Protein AF-A0A537ZG56-F1 (afdb_monomer)

Mean predicted aligned error: 3.0 Å

Foldseek 3Di:
DDDDDPDPLVCLQPDQKDFAWEPPVTDGQDMDGNPDDPPRDSVVLVPPPSSVVSSVVSVVSHVD

Solvent-accessible surface area (backbone atoms only — not comparable to full-atom values): 4176 Å² total; per-residue (Å²): 140,88,85,88,76,92,49,66,69,59,46,62,49,73,36,58,60,46,75,44,60,46,68,88,83,71,45,79,74,49,74,45,78,45,91,67,75,82,84,59,44,67,86,66,43,75,76,35,67,70,48,51,52,52,49,51,54,54,48,53,66,66,75,105

Sequence (64 aa):
MLLVTHDVDEALVLADRVAVLSPRPAHVRTELVVDLPRPRRRRELVTEPAFAELKARAMEVLEA

Secondary structure (DSSP, 8-state):
-----S-HHHHHHH-SEEEEEPSSSP-EEEEEE--PPSS--HHHHTT-HHHHHHHHHHHHHHH-

Radius of gyration: 11.61 Å; Cα contacts (8 Å, |Δi|>4): 67; chains: 1; bounding box: 28×17×34 Å

Structure (mmCIF, N/CA/C/O backbone):
data_AF-A0A537ZG56-F1
#
_entry.id   AF-A0A537ZG56-F1
#
loop_
_atom_site.group_PDB
_atom_site.id
_atom_site.type_symbol
_atom_site.label_atom_id
_atom_site.label_alt_id
_atom_site.label_comp_id
_atom_site.label_asym_id
_atom_site.label_entity_id
_atom_site.label_seq_id
_atom_site.pdbx_PDB_ins_code
_atom_site.Cartn_x
_atom_site.Cartn_y
_atom_site.Cartn_z
_atom_site.occupancy
_atom_site.B_iso_or_equiv
_atom_site.auth_seq_id
_atom_site.auth_comp_id
_atom_site.auth_asym_id
_atom_site.auth_atom_id
_atom_site.pdbx_PDB_model_num
ATOM 1 N N . MET A 1 1 ? -14.466 -2.424 -8.767 1.00 85.00 1 MET A N 1
ATOM 2 C CA . MET A 1 1 ? -14.182 -0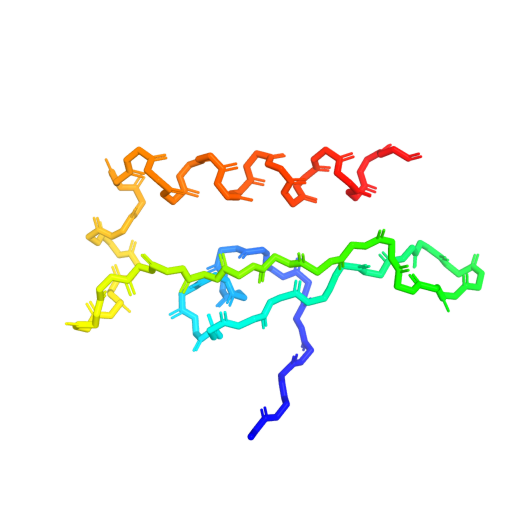.977 -8.897 1.00 85.00 1 MET A CA 1
ATOM 3 C C . MET A 1 1 ? -12.688 -0.818 -9.124 1.00 85.00 1 MET A C 1
ATOM 5 O O . MET A 1 1 ? -11.942 -1.577 -8.522 1.00 85.00 1 MET A O 1
ATOM 9 N N . LEU A 1 2 ? -12.265 0.101 -9.989 1.00 93.06 2 LEU A N 1
ATOM 10 C CA . LEU A 1 2 ? -10.856 0.429 -10.213 1.00 93.06 2 LEU A CA 1
ATOM 11 C C . LEU A 1 2 ? -10.663 1.907 -9.875 1.00 93.06 2 LEU A C 1
ATOM 13 O O . LEU A 1 2 ? -11.420 2.742 -10.363 1.00 93.06 2 LEU A O 1
ATOM 17 N N . LEU A 1 3 ? -9.671 2.200 -9.041 1.00 95.44 3 LEU A N 1
ATOM 18 C CA . LEU A 1 3 ? -9.252 3.552 -8.693 1.00 95.44 3 LEU A CA 1
ATOM 19 C C . LEU A 1 3 ? -7.791 3.711 -9.104 1.00 95.44 3 LEU A C 1
ATOM 21 O O . LEU A 1 3 ? -6.983 2.815 -8.867 1.00 95.44 3 LEU A O 1
ATOM 25 N N . VAL A 1 4 ? -7.465 4.855 -9.696 1.00 95.25 4 VAL A N 1
ATOM 26 C CA . VAL A 1 4 ? -6.087 5.257 -9.973 1.00 95.25 4 VAL A CA 1
ATOM 27 C C . VAL A 1 4 ? -5.835 6.528 -9.183 1.00 95.25 4 VAL A C 1
ATOM 29 O O . VAL A 1 4 ? -6.528 7.523 -9.377 1.00 95.25 4 VAL A O 1
ATOM 32 N N . THR A 1 5 ? -4.860 6.482 -8.284 1.00 95.25 5 THR A N 1
ATOM 33 C CA . THR A 1 5 ? -4.447 7.623 -7.468 1.00 95.25 5 THR A CA 1
ATOM 34 C C . THR A 1 5 ? -2.927 7.693 -7.420 1.00 95.25 5 THR A C 1
ATOM 36 O O . THR A 1 5 ? -2.238 6.705 -7.676 1.00 95.25 5 THR A O 1
ATOM 39 N N . HIS A 1 6 ? -2.418 8.885 -7.131 1.00 93.38 6 HIS A N 1
ATOM 40 C CA . HIS A 1 6 ? -1.005 9.119 -6.851 1.00 93.38 6 HIS A CA 1
ATOM 41 C C . HIS A 1 6 ? -0.716 9.131 -5.340 1.00 93.38 6 HIS A C 1
ATOM 43 O O . HIS A 1 6 ? 0.443 9.232 -4.951 1.00 93.38 6 HIS A O 1
ATOM 49 N N . ASP A 1 7 ? -1.750 9.037 -4.495 1.00 94.69 7 ASP A N 1
ATOM 50 C CA . ASP A 1 7 ? -1.618 8.970 -3.041 1.00 94.69 7 ASP A CA 1
ATOM 51 C C . ASP A 1 7 ? -1.636 7.502 -2.575 1.00 94.69 7 ASP A C 1
ATOM 53 O O . ASP A 1 7 ? -2.645 6.797 -2.670 1.00 94.69 7 ASP A O 1
ATOM 57 N N . VAL A 1 8 ? -0.496 7.036 -2.060 1.00 94.19 8 VAL A N 1
ATOM 58 C CA . VAL A 1 8 ? -0.331 5.671 -1.536 1.00 94.19 8 VAL A CA 1
ATOM 59 C C . VAL A 1 8 ? -1.238 5.419 -0.330 1.00 94.19 8 VAL A C 1
ATOM 61 O O . VAL A 1 8 ? -1.804 4.330 -0.218 1.00 94.19 8 VAL A O 1
ATOM 64 N N . ASP A 1 9 ? -1.421 6.405 0.553 1.00 93.81 9 ASP A N 1
ATOM 65 C CA . ASP A 1 9 ? -2.266 6.232 1.738 1.00 93.81 9 ASP A CA 1
ATOM 66 C C . ASP A 1 9 ? -3.720 6.008 1.316 1.00 93.81 9 ASP A C 1
ATOM 68 O O . ASP A 1 9 ? -4.405 5.140 1.856 1.00 93.81 9 ASP A O 1
ATOM 72 N N . GLU A 1 10 ? -4.190 6.771 0.329 1.00 95.06 10 GLU A N 1
ATOM 73 C CA . GLU A 1 10 ? -5.531 6.612 -0.230 1.00 95.06 10 GLU A CA 1
ATOM 74 C C . GLU A 1 10 ? -5.717 5.221 -0.854 1.00 95.06 10 GLU A C 1
ATOM 76 O O . GLU A 1 10 ? -6.718 4.551 -0.580 1.00 95.06 10 GLU A O 1
ATOM 81 N N . ALA A 1 11 ? -4.737 4.750 -1.632 1.00 95.44 11 ALA A N 1
ATOM 82 C CA . ALA A 1 11 ? -4.785 3.428 -2.249 1.00 95.44 11 ALA A CA 1
ATOM 83 C C . ALA A 1 11 ? -4.910 2.307 -1.201 1.00 95.44 11 ALA A C 1
ATOM 85 O O . ALA A 1 11 ? -5.774 1.438 -1.333 1.00 95.44 11 ALA A O 1
ATOM 86 N N . LEU A 1 12 ? -4.106 2.355 -0.133 1.00 94.69 12 LEU A N 1
ATOM 87 C CA . LEU A 1 12 ? -4.119 1.353 0.940 1.00 94.69 12 LEU A CA 1
ATOM 88 C C . LEU A 1 12 ? -5.403 1.404 1.786 1.00 94.69 12 LEU A C 1
ATOM 90 O O . LEU A 1 12 ? -5.920 0.373 2.219 1.00 94.69 12 LEU A O 1
ATOM 94 N N . VAL A 1 13 ? -5.957 2.594 2.023 1.00 95.00 13 VAL A N 1
ATOM 95 C CA . VAL A 1 13 ? -7.207 2.740 2.786 1.00 95.00 13 VAL A CA 1
ATOM 96 C C . VAL A 1 13 ? -8.402 2.185 2.003 1.00 95.00 13 VAL A C 1
ATOM 98 O O . VAL A 1 13 ? -9.299 1.574 2.592 1.00 95.00 13 VAL A O 1
ATOM 101 N N . LEU A 1 14 ? -8.438 2.389 0.685 1.00 94.19 14 LEU A N 1
ATOM 102 C CA . LEU A 1 14 ? -9.622 2.101 -0.125 1.00 94.19 14 LEU A CA 1
ATOM 103 C C . LEU A 1 14 ? -9.617 0.702 -0.752 1.00 94.19 14 LEU A C 1
ATOM 105 O O . LEU A 1 14 ? -10.670 0.051 -0.788 1.00 94.19 14 LEU A O 1
ATOM 109 N N . ALA A 1 15 ? -8.465 0.234 -1.234 1.00 95.69 15 ALA A N 1
ATOM 110 C CA . ALA A 1 15 ? -8.366 -0.968 -2.054 1.00 95.69 15 ALA A CA 1
ATOM 111 C C . ALA A 1 15 ? -7.914 -2.199 -1.259 1.00 95.69 15 ALA A C 1
ATOM 113 O O . ALA A 1 15 ? -7.118 -2.109 -0.332 1.00 95.69 15 ALA A O 1
ATOM 114 N N . ASP A 1 16 ? -8.395 -3.379 -1.650 1.00 95.44 16 ASP A N 1
ATOM 115 C CA . ASP A 1 16 ? -7.912 -4.661 -1.112 1.00 95.44 16 ASP A CA 1
ATOM 116 C C . ASP A 1 16 ? -6.642 -5.148 -1.831 1.00 95.44 16 ASP A C 1
ATOM 118 O O . ASP A 1 16 ? -5.904 -5.982 -1.312 1.00 95.44 16 ASP A O 1
ATOM 122 N N . ARG A 1 17 ? -6.374 -4.613 -3.029 1.00 96.56 17 ARG A N 1
ATOM 123 C CA . ARG A 1 17 ? -5.190 -4.896 -3.849 1.00 96.56 17 ARG A CA 1
ATOM 124 C C . ARG A 1 17 ? -4.687 -3.597 -4.470 1.00 96.56 17 ARG A C 1
ATOM 126 O O . ARG A 1 17 ? -5.486 -2.843 -5.025 1.00 96.56 17 ARG A O 1
ATOM 133 N N . VAL A 1 18 ? -3.381 -3.354 -4.405 1.00 97.50 18 VAL A N 1
ATOM 134 C CA . VAL A 1 18 ? -2.733 -2.156 -4.959 1.00 97.50 18 VAL A CA 1
ATOM 135 C C . VAL A 1 18 ? -1.655 -2.579 -5.949 1.00 97.50 18 VAL A C 1
ATOM 137 O O . VAL A 1 18 ? -0.646 -3.161 -5.563 1.00 97.50 18 VAL A O 1
ATOM 140 N N . ALA A 1 19 ? -1.860 -2.277 -7.231 1.00 97.06 19 ALA A N 1
ATOM 141 C CA . ALA A 1 19 ? -0.837 -2.447 -8.258 1.00 97.06 19 ALA A CA 1
ATOM 142 C C . ALA A 1 19 ? 0.029 -1.183 -8.340 1.00 97.06 19 ALA A C 1
ATOM 144 O O . ALA A 1 19 ? -0.493 -0.089 -8.556 1.00 97.06 19 ALA A O 1
A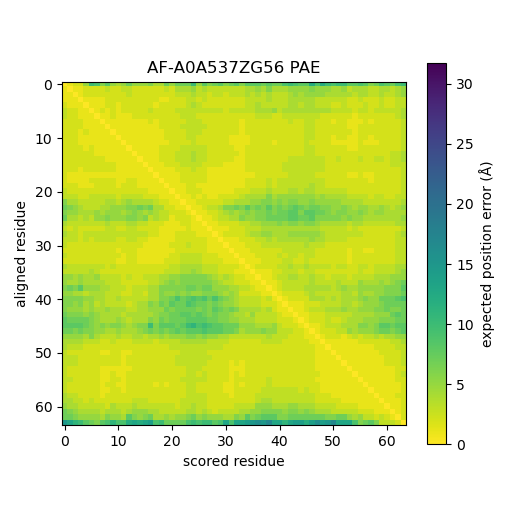TOM 145 N N . VAL A 1 20 ? 1.344 -1.334 -8.189 1.00 96.38 20 VAL A N 1
ATOM 146 C CA . VAL A 1 20 ? 2.306 -0.228 -8.290 1.00 96.38 20 VAL A CA 1
ATOM 147 C C . VAL A 1 20 ? 2.881 -0.205 -9.700 1.00 96.38 20 VAL A C 1
ATOM 149 O O . VAL A 1 20 ? 3.411 -1.210 -10.181 1.00 96.38 20 VAL A O 1
ATOM 152 N N . LEU A 1 21 ? 2.762 0.939 -10.370 1.00 95.38 21 LEU A N 1
ATOM 153 C CA . LEU A 1 21 ? 3.216 1.127 -11.746 1.00 95.38 21 LEU A CA 1
ATOM 154 C C . LEU A 1 21 ? 4.582 1.819 -11.785 1.00 95.38 21 LEU A C 1
ATOM 156 O O . LEU A 1 21 ? 4.855 2.704 -10.978 1.00 95.38 21 LEU A O 1
ATOM 160 N N . SER A 1 22 ? 5.424 1.444 -12.747 1.00 91.75 22 SER A N 1
ATOM 161 C CA . SER A 1 22 ? 6.667 2.157 -13.046 1.00 91.75 22 SER A CA 1
ATOM 162 C C . SER A 1 22 ? 6.394 3.534 -13.668 1.00 91.75 22 SER A C 1
ATOM 164 O O . SER A 1 22 ? 5.314 3.766 -14.231 1.00 91.75 22 SER A O 1
ATOM 166 N N . PRO A 1 23 ? 7.395 4.435 -13.663 1.00 90.00 23 PRO A N 1
ATOM 167 C CA . PRO A 1 23 ? 7.392 5.608 -14.527 1.00 90.00 23 PRO A CA 1
ATOM 168 C C . PRO A 1 23 ? 7.218 5.229 -16.002 1.00 90.00 23 PRO A C 1
ATOM 170 O O . PRO A 1 23 ? 7.353 4.068 -16.388 1.00 90.00 23 PRO A O 1
ATOM 173 N N . ARG A 1 24 ? 6.925 6.224 -16.844 1.00 89.38 24 ARG A N 1
ATOM 174 C CA . ARG A 1 24 ? 6.690 6.006 -18.277 1.00 89.38 24 ARG A CA 1
ATOM 175 C C . ARG A 1 24 ? 7.932 5.397 -18.961 1.00 89.38 24 ARG A C 1
ATOM 177 O O . ARG A 1 24 ? 9.014 5.952 -18.782 1.00 89.38 24 ARG A O 1
ATOM 184 N N . PRO A 1 25 ? 7.773 4.361 -19.808 1.00 92.88 25 PRO A N 1
ATOM 185 C CA . PRO A 1 25 ? 6.534 3.627 -20.102 1.00 92.88 25 PRO A CA 1
ATOM 186 C C . PRO A 1 25 ? 6.103 2.719 -18.933 1.00 92.88 25 PRO A C 1
ATOM 188 O O . PRO A 1 25 ? 6.920 2.024 -18.340 1.00 92.88 25 PRO A O 1
ATOM 191 N N . ALA A 1 26 ? 4.810 2.749 -18.590 1.00 92.75 26 ALA A N 1
ATOM 192 C CA . ALA A 1 26 ? 4.306 2.137 -17.363 1.00 92.75 26 ALA A CA 1
ATOM 193 C C . ALA A 1 26 ? 4.182 0.608 -17.467 1.00 92.75 26 ALA A C 1
ATOM 195 O O . ALA A 1 26 ? 3.505 0.085 -18.353 1.00 92.75 26 ALA A O 1
ATOM 196 N N . HIS A 1 27 ? 4.757 -0.088 -16.491 1.00 94.12 27 HIS A N 1
ATOM 197 C CA . HIS A 1 27 ? 4.620 -1.521 -16.253 1.00 94.12 27 HIS A CA 1
ATOM 198 C C . HIS A 1 27 ? 4.236 -1.767 -14.793 1.00 94.12 27 HIS A C 1
ATOM 200 O O . HIS A 1 27 ? 4.610 -0.996 -13.911 1.00 94.12 27 HIS A O 1
ATOM 206 N N . VAL A 1 28 ? 3.501 -2.845 -14.514 1.00 95.50 28 VAL A N 1
ATOM 207 C CA . VAL A 1 28 ? 3.226 -3.252 -13.128 1.00 95.50 28 VAL A CA 1
ATOM 208 C C . VAL A 1 28 ? 4.520 -3.790 -12.523 1.00 95.50 28 VAL A C 1
ATOM 210 O O . VAL A 1 28 ? 5.036 -4.805 -12.984 1.00 95.50 28 VAL A O 1
ATOM 213 N N . ARG A 1 29 ? 5.051 -3.107 -11.506 1.00 94.81 29 ARG A N 1
ATOM 214 C CA . ARG A 1 29 ? 6.266 -3.535 -10.794 1.00 94.81 29 ARG A CA 1
ATOM 215 C C . ARG A 1 29 ? 5.956 -4.524 -9.689 1.00 94.81 29 ARG A C 1
ATOM 217 O O . ARG A 1 29 ? 6.704 -5.469 -9.475 1.00 94.81 29 ARG A O 1
ATOM 224 N N . THR A 1 30 ? 4.861 -4.286 -8.977 1.00 95.31 30 THR A N 1
ATOM 225 C CA . THR A 1 30 ? 4.396 -5.185 -7.928 1.00 95.31 30 THR A CA 1
ATOM 226 C C . THR A 1 30 ? 2.900 -5.057 -7.732 1.00 95.31 30 THR A C 1
ATOM 228 O O . THR A 1 30 ? 2.271 -4.081 -8.150 1.00 95.31 30 THR A O 1
ATOM 231 N N . GLU A 1 31 ? 2.357 -6.034 -7.026 1.00 96.94 31 GLU A N 1
ATOM 232 C CA . GLU A 1 31 ? 1.015 -5.993 -6.492 1.00 96.94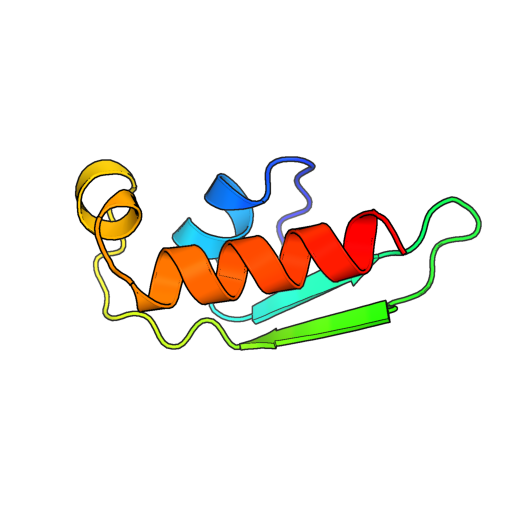 31 GLU A CA 1
ATOM 233 C C . GLU A 1 31 ? 1.063 -6.254 -4.985 1.00 96.94 31 GLU A C 1
ATOM 235 O O . GLU A 1 31 ? 1.680 -7.214 -4.523 1.00 96.94 31 GLU A O 1
ATOM 240 N N . LEU A 1 32 ? 0.425 -5.378 -4.216 1.00 96.75 32 LEU A N 1
ATOM 241 C CA . LEU A 1 32 ? 0.321 -5.473 -2.768 1.00 96.75 32 LEU A CA 1
ATOM 242 C C . LEU A 1 32 ? -1.082 -5.940 -2.395 1.00 96.75 32 LEU A C 1
ATOM 244 O O . LEU A 1 32 ? -2.071 -5.322 -2.792 1.00 96.75 32 LEU A O 1
ATOM 248 N N . VAL A 1 33 ? -1.163 -7.006 -1.602 1.00 97.06 33 VAL A N 1
ATOM 249 C CA . VAL A 1 33 ? -2.408 -7.429 -0.953 1.00 97.06 33 VAL A CA 1
ATOM 250 C C . VAL A 1 33 ? -2.558 -6.640 0.342 1.00 97.06 33 VAL A C 1
ATOM 252 O O . VAL A 1 33 ? -1.668 -6.662 1.191 1.00 97.06 33 VAL A O 1
ATOM 255 N N . VAL A 1 34 ? -3.675 -5.934 0.490 1.00 95.44 34 VAL A N 1
ATOM 256 C CA . V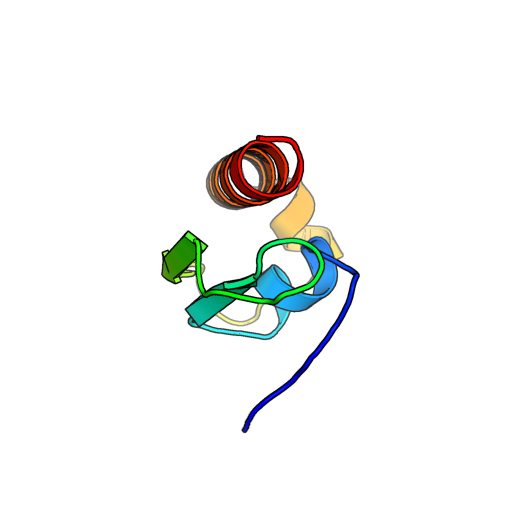AL A 1 34 ? -3.973 -5.120 1.671 1.00 95.44 34 VAL A CA 1
ATOM 257 C C . VAL A 1 34 ? -4.899 -5.911 2.585 1.00 95.44 34 VAL A C 1
ATOM 259 O O . VAL A 1 34 ? -6.120 -5.753 2.540 1.00 95.44 34 VAL A O 1
ATOM 262 N N . ASP A 1 35 ? -4.319 -6.770 3.420 1.00 93.69 35 ASP A N 1
ATOM 263 C CA . ASP A 1 35 ? -5.057 -7.596 4.386 1.00 93.69 35 ASP A CA 1
ATOM 264 C C . ASP A 1 35 ? -5.269 -6.863 5.723 1.00 93.69 35 ASP A C 1
ATOM 266 O O . ASP A 1 35 ? -4.899 -7.322 6.800 1.00 93.69 35 ASP A O 1
ATOM 270 N N . LEU A 1 36 ? -5.812 -5.646 5.637 1.00 91.50 36 LEU A N 1
ATOM 271 C CA . LEU A 1 36 ? -6.168 -4.841 6.806 1.00 91.50 36 LEU A CA 1
ATOM 272 C C . LEU A 1 36 ? -7.669 -4.982 7.101 1.00 91.50 36 LEU A C 1
ATOM 274 O O . LEU A 1 36 ? -8.477 -4.898 6.159 1.00 91.50 36 LEU A O 1
ATOM 278 N N . PRO A 1 37 ? -8.075 -5.131 8.375 1.00 89.81 37 PRO A N 1
ATOM 279 C CA . PRO A 1 37 ? -9.476 -5.309 8.739 1.00 89.81 37 PRO A CA 1
ATOM 280 C C . PRO A 1 37 ? -10.327 -4.090 8.353 1.00 89.81 37 PRO A C 1
ATOM 282 O O . PRO A 1 37 ? -9.876 -2.943 8.351 1.00 89.81 37 PRO A O 1
ATOM 285 N N . ARG A 1 38 ? -11.590 -4.342 7.995 1.00 89.81 38 ARG A N 1
ATOM 286 C CA . ARG A 1 38 ? -12.596 -3.301 7.723 1.00 89.81 38 ARG A CA 1
ATOM 287 C C . ARG A 1 38 ? -13.362 -2.985 9.025 1.00 89.81 38 ARG A C 1
ATOM 289 O O . ARG A 1 38 ? -13.603 -3.911 9.797 1.00 89.81 38 ARG A O 1
ATOM 296 N N . PRO A 1 39 ? -13.818 -1.736 9.254 1.00 90.94 39 PRO A N 1
ATOM 297 C CA . PRO A 1 39 ? -13.719 -0.569 8.376 1.00 90.94 39 PRO A CA 1
ATOM 298 C C . PRO A 1 39 ? -12.337 0.100 8.420 1.00 90.94 39 PRO A C 1
ATOM 300 O O . PRO A 1 39 ? -11.799 0.397 9.478 1.00 90.94 39 PRO A O 1
ATOM 303 N N . ARG A 1 40 ? -11.797 0.419 7.242 1.00 90.62 40 ARG A N 1
ATOM 304 C CA . ARG A 1 40 ? -10.502 1.091 7.092 1.00 90.62 40 ARG A CA 1
ATOM 305 C C . ARG A 1 40 ? -10.675 2.599 7.194 1.00 90.62 40 ARG A C 1
ATOM 307 O O . ARG A 1 40 ? -11.000 3.265 6.214 1.00 90.62 40 ARG A O 1
ATOM 314 N N . ARG A 1 41 ? -10.504 3.147 8.393 1.00 89.56 41 ARG A N 1
ATOM 315 C CA . ARG A 1 41 ? -10.527 4.596 8.618 1.00 89.56 41 ARG A CA 1
ATOM 316 C C . ARG A 1 41 ? -9.103 5.117 8.650 1.00 89.56 41 ARG A C 1
ATOM 318 O O . ARG A 1 41 ? -8.319 4.707 9.496 1.00 89.56 41 ARG A O 1
ATOM 325 N N . ARG A 1 42 ? -8.784 6.068 7.766 1.00 86.69 42 ARG A N 1
ATOM 326 C CA . ARG A 1 42 ? -7.423 6.613 7.616 1.00 86.69 42 ARG A CA 1
ATOM 327 C C . ARG A 1 42 ? -6.777 6.993 8.953 1.00 86.69 42 ARG A C 1
ATOM 329 O O . ARG A 1 42 ? -5.637 6.631 9.183 1.00 86.69 42 ARG A O 1
ATOM 336 N N . ARG A 1 43 ? -7.509 7.676 9.842 1.00 87.12 43 ARG A N 1
ATOM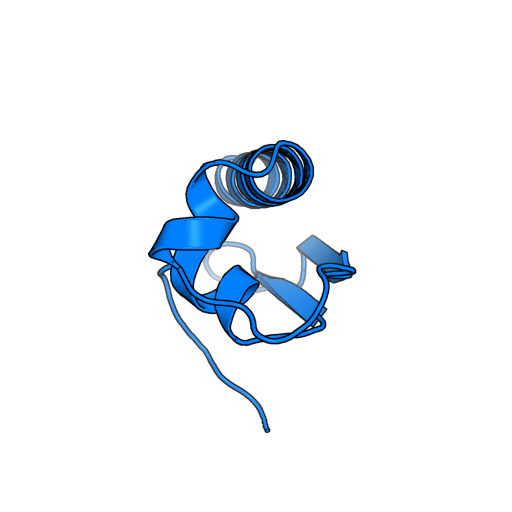 337 C CA . ARG A 1 43 ? -6.997 8.101 11.161 1.00 87.12 43 ARG A CA 1
ATOM 338 C C . ARG A 1 43 ? -6.624 6.944 12.089 1.00 87.12 43 ARG A C 1
ATOM 340 O O . ARG A 1 43 ? -5.731 7.115 12.902 1.00 87.12 43 ARG A O 1
ATOM 347 N N . GLU A 1 44 ? -7.321 5.820 11.981 1.00 85.69 44 GLU A N 1
ATOM 348 C CA . GLU A 1 44 ? -7.113 4.639 12.827 1.00 85.69 44 GLU A CA 1
ATOM 349 C C . GLU A 1 44 ? -6.006 3.752 12.231 1.00 85.69 44 GLU A C 1
ATOM 351 O O . GLU A 1 44 ? -5.181 3.216 12.955 1.00 85.69 44 GLU A O 1
ATOM 356 N N . LEU A 1 45 ? -5.921 3.667 10.899 1.00 86.50 45 LEU A N 1
ATOM 357 C CA . LEU A 1 45 ? -4.932 2.833 10.213 1.00 86.50 45 LEU A CA 1
ATOM 358 C C . LEU A 1 45 ? -3.513 3.394 10.203 1.00 86.50 45 LEU A 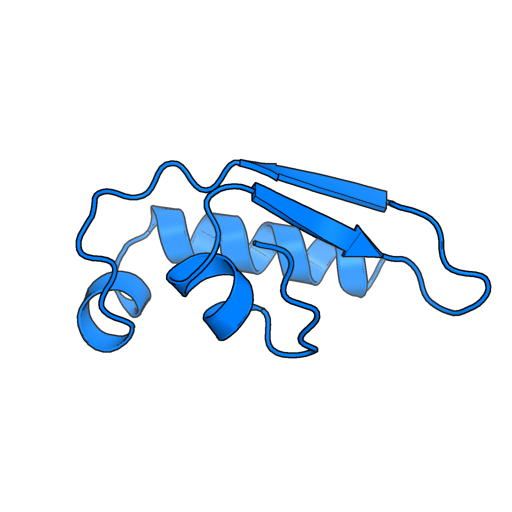C 1
ATOM 360 O O . LEU A 1 45 ? -2.569 2.616 10.177 1.00 86.50 45 LEU A O 1
ATOM 364 N N . VAL A 1 46 ? -3.325 4.716 10.210 1.00 79.50 46 VAL A N 1
ATOM 365 C CA . VAL A 1 46 ? -1.968 5.301 10.166 1.00 79.50 46 VAL A CA 1
ATOM 366 C C . VAL A 1 46 ? -1.114 4.943 11.386 1.00 79.50 46 VAL A C 1
ATOM 368 O O . VAL A 1 46 ? 0.104 5.085 11.327 1.00 79.50 46 VAL A O 1
ATOM 371 N N . THR A 1 47 ? -1.732 4.483 12.476 1.00 85.44 47 THR A N 1
ATOM 372 C CA . THR A 1 47 ? -1.036 3.989 13.671 1.00 85.44 47 THR A CA 1
ATOM 373 C C . THR A 1 47 ? -0.793 2.480 13.656 1.00 85.44 47 THR A C 1
ATOM 375 O O . THR A 1 47 ? -0.079 1.985 14.523 1.00 85.44 47 THR A O 1
ATOM 378 N N . GLU A 1 48 ? -1.363 1.745 12.698 1.00 90.00 48 GLU A N 1
ATOM 379 C CA . GLU A 1 48 ? -1.194 0.296 12.592 1.00 90.00 48 GLU A CA 1
ATOM 380 C C . GLU A 1 48 ? 0.166 -0.055 11.967 1.00 90.00 48 GLU A C 1
ATOM 382 O O . GLU A 1 48 ? 0.465 0.399 10.855 1.00 90.00 48 GLU A O 1
ATOM 387 N N . PRO A 1 49 ? 0.983 -0.912 12.609 1.00 93.94 49 PRO A N 1
ATOM 388 C CA . PRO A 1 49 ? 2.281 -1.317 12.067 1.00 93.94 49 PRO A CA 1
ATOM 389 C C . PRO A 1 49 ? 2.181 -1.929 10.664 1.00 93.94 49 PRO A C 1
ATOM 391 O O . PRO 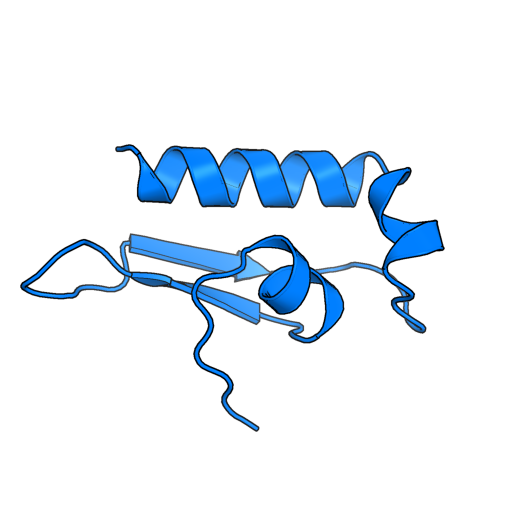A 1 49 ? 2.945 -1.568 9.772 1.00 93.94 49 PRO A O 1
ATOM 394 N N . ALA A 1 50 ? 1.170 -2.771 10.430 1.00 93.12 50 ALA A N 1
ATOM 395 C CA . ALA A 1 50 ? 0.942 -3.402 9.131 1.00 93.12 50 ALA A CA 1
ATOM 396 C C . ALA A 1 50 ? 0.657 -2.380 8.012 1.00 93.12 50 ALA A C 1
ATOM 398 O O . ALA A 1 50 ? 1.048 -2.580 6.862 1.00 93.12 50 ALA A O 1
ATOM 399 N N . PHE A 1 51 ? 0.005 -1.256 8.334 1.00 94.75 51 PHE A N 1
ATOM 400 C CA . PHE A 1 51 ? -0.207 -0.178 7.368 1.00 94.75 51 PHE A CA 1
ATOM 401 C C . PHE A 1 51 ? 1.116 0.513 7.017 1.00 94.75 51 PHE A C 1
ATOM 403 O O . PHE A 1 51 ? 1.390 0.762 5.842 1.00 94.75 51 PHE A O 1
ATOM 410 N N . ALA A 1 52 ? 1.952 0.791 8.023 1.00 94.44 52 ALA A N 1
ATOM 411 C CA . ALA A 1 52 ? 3.266 1.394 7.822 1.00 94.44 52 ALA A CA 1
ATOM 412 C C . ALA A 1 52 ? 4.187 0.501 6.971 1.00 94.44 52 ALA A C 1
ATOM 414 O O . ALA A 1 52 ? 4.862 1.006 6.075 1.00 94.44 52 ALA A O 1
ATOM 415 N N . GLU A 1 53 ? 4.163 -0.817 7.185 1.00 95.62 53 GLU A N 1
ATOM 416 C CA . GLU A 1 53 ? 4.922 -1.791 6.388 1.00 95.62 53 GLU A CA 1
ATOM 417 C C . GLU A 1 53 ? 4.473 -1.819 4.922 1.00 95.62 53 GLU A C 1
ATOM 419 O O . GLU A 1 53 ? 5.301 -1.741 4.010 1.00 95.62 53 GLU A O 1
ATOM 424 N N . LEU A 1 54 ? 3.159 -1.872 4.675 1.00 96.00 54 LEU A N 1
ATOM 425 C CA . LEU A 1 54 ? 2.609 -1.828 3.318 1.00 96.00 54 LEU A CA 1
ATOM 426 C C . LEU A 1 54 ? 2.974 -0.525 2.601 1.00 96.00 54 LEU A C 1
ATOM 428 O O . LEU A 1 54 ? 3.347 -0.552 1.426 1.00 96.00 54 LEU A O 1
ATOM 432 N N . LYS A 1 55 ? 2.907 0.608 3.309 1.00 95.31 55 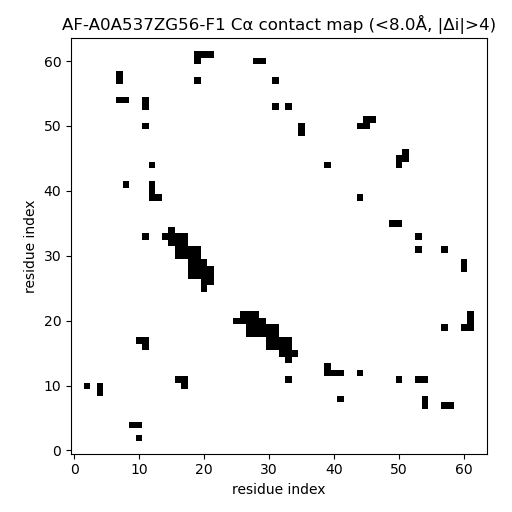LYS A N 1
ATOM 433 C CA . LYS A 1 55 ? 3.302 1.915 2.779 1.00 95.31 55 LYS A CA 1
ATOM 434 C C . LYS A 1 55 ? 4.786 1.958 2.438 1.00 95.31 55 LYS A C 1
ATOM 436 O O . LYS A 1 55 ? 5.129 2.379 1.337 1.00 95.31 55 LYS A O 1
ATOM 441 N N . ALA A 1 56 ? 5.652 1.510 3.345 1.00 95.44 56 ALA A N 1
ATOM 442 C CA . ALA A 1 56 ? 7.091 1.466 3.111 1.00 95.44 56 ALA A CA 1
ATOM 443 C C . ALA A 1 56 ? 7.419 0.634 1.863 1.00 95.44 56 ALA A C 1
ATOM 445 O O . ALA A 1 56 ? 8.141 1.101 0.988 1.00 95.44 56 ALA A O 1
ATOM 446 N N . ARG A 1 57 ? 6.792 -0.539 1.720 1.00 95.44 57 ARG A N 1
ATOM 447 C CA . ARG A 1 57 ? 6.969 -1.404 0.550 1.00 95.44 57 ARG A CA 1
ATOM 448 C C . ARG A 1 57 ? 6.464 -0.770 -0.748 1.00 95.44 57 ARG A C 1
ATOM 450 O O . ARG A 1 57 ? 7.092 -0.926 -1.791 1.00 95.44 57 ARG A O 1
ATOM 457 N N . ALA A 1 58 ? 5.334 -0.062 -0.711 1.00 94.69 58 ALA A N 1
ATOM 458 C CA . ALA A 1 58 ? 4.830 0.661 -1.878 1.00 94.69 58 ALA A CA 1
ATOM 459 C C . ALA A 1 58 ? 5.798 1.773 -2.315 1.00 94.69 58 ALA A C 1
ATOM 461 O O . ALA A 1 58 ? 6.073 1.907 -3.505 1.00 94.69 58 ALA A O 1
ATOM 462 N N . MET A 1 59 ? 6.328 2.534 -1.353 1.00 94.12 59 MET A N 1
ATOM 463 C CA . MET A 1 59 ? 7.280 3.621 -1.597 1.00 94.12 59 MET A CA 1
ATOM 464 C C . MET A 1 59 ? 8.619 3.109 -2.125 1.00 94.12 59 MET A C 1
ATOM 466 O O . MET A 1 59 ? 9.103 3.627 -3.124 1.00 94.12 59 MET A O 1
ATOM 470 N N . GLU A 1 60 ? 9.164 2.042 -1.540 1.00 94.12 60 GLU A N 1
ATOM 471 C CA . GLU A 1 60 ? 10.390 1.394 -2.020 1.00 94.12 60 GLU A CA 1
ATOM 472 C C . GLU A 1 60 ? 10.270 1.001 -3.500 1.00 94.12 60 GLU A C 1
ATOM 474 O O . GLU A 1 60 ? 11.164 1.261 -4.301 1.00 94.12 60 GLU A O 1
ATOM 479 N N . VAL A 1 61 ? 9.125 0.439 -3.899 1.00 91.12 61 VAL A N 1
ATOM 480 C CA . VAL A 1 61 ? 8.883 0.048 -5.293 1.00 91.12 61 VAL A CA 1
ATOM 481 C C . VAL A 1 61 ? 8.633 1.250 -6.208 1.00 91.12 61 VAL A C 1
ATOM 483 O O . VAL A 1 61 ? 8.840 1.134 -7.413 1.00 91.12 61 VAL A O 1
ATOM 486 N N . LEU A 1 62 ? 8.185 2.395 -5.695 1.00 87.75 62 LEU A N 1
ATOM 487 C CA . LEU A 1 62 ? 8.040 3.620 -6.491 1.00 87.75 62 LEU A CA 1
ATOM 488 C C . LEU A 1 62 ? 9.376 4.341 -6.704 1.00 87.75 62 LEU A C 1
ATOM 490 O O . LEU A 1 62 ? 9.560 4.951 -7.754 1.00 87.75 62 LEU A O 1
ATOM 494 N N . GLU A 1 63 ? 10.274 4.275 -5.722 1.00 85.31 63 GLU A N 1
ATOM 495 C CA . GLU A 1 63 ? 11.578 4.950 -5.732 1.00 85.31 63 GLU A CA 1
ATOM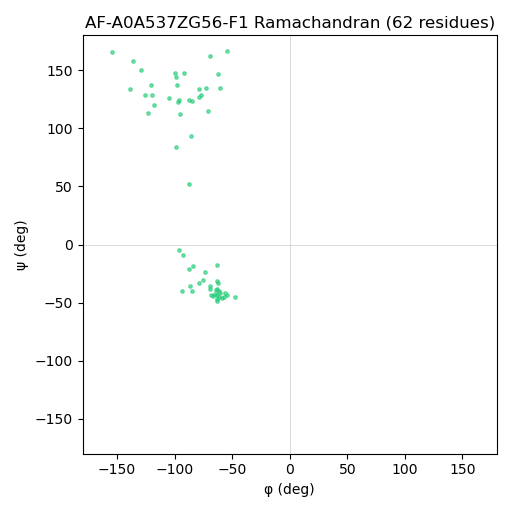 496 C C . GLU A 1 63 ? 12.694 4.130 -6.401 1.00 85.31 63 GLU A C 1
ATOM 498 O O . GLU A 1 63 ? 13.699 4.705 -6.823 1.00 85.31 63 GLU A O 1
ATOM 503 N N . ALA A 1 64 ? 12.522 2.807 -6.504 1.00 75.31 64 ALA A N 1
ATOM 504 C CA . ALA A 1 64 ? 13.427 1.905 -7.226 1.00 75.31 64 ALA A CA 1
ATOM 505 C C . ALA A 1 64 ? 13.401 2.106 -8.752 1.00 75.31 64 ALA A C 1
ATOM 507 O O . ALA A 1 64 ? 14.095 1.341 -9.457 1.00 75.31 64 ALA A O 1
#

pLDDT: mean 92.57, std 4.28, range [75.31, 97.5]